Protein AF-A0A928SQC0-F1 (afdb_monomer_lite)

Structure (mmCIF, N/CA/C/O backbone):
data_AF-A0A928SQC0-F1
#
_entry.id   AF-A0A928SQC0-F1
#
loop_
_atom_site.group_PDB
_atom_site.id
_atom_site.type_symbol
_atom_site.label_atom_id
_atom_site.label_alt_id
_atom_site.label_comp_id
_atom_site.label_asym_id
_atom_site.label_entity_id
_atom_site.label_seq_id
_atom_site.pdbx_PDB_ins_code
_atom_site.Cartn_x
_atom_site.Cartn_y
_atom_site.Cartn_z
_atom_site.occupancy
_atom_site.B_iso_or_equiv
_atom_site.auth_seq_id
_atom_site.auth_comp_id
_atom_site.auth_asym_id
_atom_site.auth_atom_id
_atom_site.pdbx_PDB_model_num
ATOM 1 N N . MET A 1 1 ? 29.528 -17.149 -51.172 1.00 43.19 1 MET A N 1
ATOM 2 C CA . MET A 1 1 ? 28.589 -17.367 -50.048 1.00 43.19 1 MET A CA 1
ATOM 3 C C . MET A 1 1 ? 29.118 -16.660 -48.801 1.00 43.19 1 MET A C 1
ATOM 5 O O . MET A 1 1 ? 29.818 -17.271 -48.010 1.00 43.19 1 MET A O 1
ATOM 9 N N . LYS A 1 2 ? 28.879 -15.355 -48.653 1.00 50.00 2 LYS A N 1
ATOM 10 C CA . LYS A 1 2 ? 29.246 -14.568 -47.462 1.00 50.00 2 LYS A CA 1
ATOM 11 C C . LYS A 1 2 ? 28.150 -13.516 -47.250 1.00 50.00 2 LYS A C 1
ATOM 13 O O . LYS A 1 2 ? 27.581 -13.061 -48.233 1.00 50.00 2 LYS A O 1
ATOM 18 N N . HIS A 1 3 ? 27.872 -13.181 -45.987 1.00 47.09 3 HIS A N 1
ATOM 19 C CA . HIS A 1 3 ? 26.902 -12.175 -45.501 1.00 47.09 3 HIS A CA 1
ATOM 20 C C . HIS A 1 3 ? 25.461 -12.655 -45.216 1.00 47.09 3 HIS A C 1
ATOM 22 O O . HIS A 1 3 ? 24.495 -12.072 -45.688 1.00 47.09 3 HIS A O 1
ATOM 28 N N . ARG A 1 4 ? 25.298 -13.678 -44.361 1.00 52.03 4 ARG A N 1
ATOM 29 C CA . ARG A 1 4 ? 24.017 -13.974 -43.670 1.00 52.03 4 ARG A CA 1
ATOM 30 C C . ARG A 1 4 ? 24.045 -13.699 -42.154 1.00 52.03 4 ARG A C 1
ATOM 32 O O . ARG A 1 4 ? 23.168 -14.156 -41.438 1.00 52.03 4 ARG A O 1
ATOM 39 N N . ALA A 1 5 ? 25.036 -12.956 -41.653 1.00 51.19 5 ALA A N 1
ATOM 40 C CA . ALA A 1 5 ? 25.244 -12.755 -40.211 1.00 51.19 5 ALA A CA 1
ATOM 41 C C . ALA A 1 5 ? 24.800 -11.376 -39.667 1.00 51.19 5 ALA A C 1
ATOM 43 O O . ALA A 1 5 ? 24.910 -11.140 -38.472 1.00 51.19 5 ALA A O 1
ATOM 44 N N . ALA A 1 6 ? 24.297 -10.462 -40.507 1.00 53.31 6 ALA A N 1
ATOM 45 C CA . ALA A 1 6 ? 24.011 -9.079 -40.092 1.00 53.31 6 ALA A CA 1
ATOM 46 C C . ALA A 1 6 ? 22.570 -8.828 -39.590 1.00 53.31 6 ALA A C 1
ATOM 48 O O . ALA A 1 6 ? 22.307 -7.787 -39.001 1.00 53.31 6 ALA A O 1
ATOM 49 N N . LEU A 1 7 ? 21.635 -9.765 -39.789 1.00 52.41 7 LEU A N 1
ATOM 50 C CA . LEU A 1 7 ? 20.210 -9.562 -39.465 1.00 52.41 7 LEU A CA 1
ATOM 51 C C . LEU A 1 7 ? 19.821 -9.928 -38.021 1.00 52.41 7 LEU A C 1
ATOM 53 O O . LEU A 1 7 ? 18.743 -9.555 -37.574 1.00 52.41 7 LEU A O 1
ATOM 57 N N . LEU A 1 8 ? 20.687 -10.614 -37.270 1.00 52.28 8 LEU A N 1
ATOM 58 C CA . LEU A 1 8 ? 20.399 -11.034 -35.888 1.00 52.28 8 LEU A CA 1
ATOM 59 C C . LEU A 1 8 ? 20.739 -9.967 -34.832 1.00 52.28 8 LEU A C 1
ATOM 61 O O . LEU A 1 8 ? 20.176 -9.993 -33.742 1.00 52.28 8 LEU A O 1
ATOM 65 N N . ALA A 1 9 ? 21.607 -9.001 -35.147 1.00 52.41 9 ALA A N 1
ATOM 66 C CA . ALA A 1 9 ? 22.024 -7.969 -34.191 1.00 52.41 9 ALA A CA 1
ATOM 67 C C . ALA A 1 9 ? 20.978 -6.851 -33.997 1.00 52.41 9 ALA A C 1
ATOM 69 O O . ALA A 1 9 ? 20.913 -6.254 -32.927 1.00 52.41 9 ALA A O 1
ATOM 70 N N . PHE A 1 10 ? 20.122 -6.594 -34.993 1.00 50.53 10 PHE A N 1
ATOM 71 C CA . PHE A 1 10 ? 19.084 -5.554 -34.904 1.00 50.53 10 PHE A CA 1
ATOM 72 C C . PHE A 1 10 ? 17.835 -6.004 -34.127 1.00 50.53 10 PHE A C 1
ATOM 74 O O . PHE A 1 10 ? 17.126 -5.172 -33.568 1.00 50.53 10 PHE A O 1
ATOM 81 N N . ALA A 1 11 ? 17.580 -7.315 -34.043 1.00 51.66 11 ALA A N 1
ATOM 82 C CA . ALA A 1 11 ? 16.448 -7.861 -33.292 1.00 51.66 11 ALA A CA 1
ATOM 83 C C . ALA A 1 11 ? 16.663 -7.809 -31.765 1.00 51.66 11 ALA A C 1
ATOM 85 O O . ALA A 1 11 ? 15.705 -7.640 -31.016 1.00 51.66 11 ALA A O 1
ATOM 86 N N . LEU A 1 12 ? 17.916 -7.889 -31.299 1.00 52.78 12 LEU A N 1
ATOM 87 C CA . LEU A 1 12 ? 18.258 -7.826 -29.870 1.00 52.78 12 LEU A CA 1
ATOM 88 C C . LEU A 1 12 ? 18.129 -6.411 -29.281 1.00 52.78 12 LEU A C 1
ATOM 90 O O . LEU A 1 12 ? 17.851 -6.268 -28.095 1.00 52.78 12 LEU A O 1
ATOM 94 N N . LEU A 1 13 ? 18.282 -5.370 -30.104 1.00 51.88 13 LEU A N 1
ATOM 95 C CA . LEU A 1 13 ? 18.136 -3.976 -29.670 1.00 51.88 13 LEU A CA 1
ATOM 96 C C . LEU A 1 13 ? 16.666 -3.558 -29.506 1.00 51.88 13 LEU A C 1
ATOM 98 O O . LEU A 1 13 ? 16.356 -2.741 -28.646 1.00 51.88 13 LEU A O 1
ATOM 102 N N . LEU A 1 14 ? 15.753 -4.139 -30.292 1.00 53.00 14 LEU A N 1
ATOM 103 C CA . LEU A 1 14 ? 14.323 -3.815 -30.223 1.00 53.00 14 LEU A CA 1
ATOM 104 C C . LEU A 1 14 ? 13.626 -4.458 -29.012 1.00 53.00 14 LEU A C 1
ATOM 106 O O . LEU A 1 14 ? 12.735 -3.840 -28.434 1.00 53.00 14 LEU A O 1
ATOM 110 N N . GLY A 1 15 ? 14.056 -5.659 -28.601 1.00 58.84 15 GLY A N 1
ATOM 111 C CA . GLY A 1 15 ? 13.525 -6.332 -27.407 1.00 58.84 15 GLY A CA 1
ATOM 112 C C . GLY A 1 15 ? 13.873 -5.597 -26.110 1.00 58.84 15 GLY A C 1
ATOM 113 O O . GLY A 1 15 ? 12.996 -5.355 -25.287 1.00 58.84 15 GLY A O 1
ATOM 114 N N . ALA A 1 16 ? 15.121 -5.134 -25.980 1.00 60.25 16 ALA A N 1
ATOM 115 C CA . ALA A 1 16 ? 15.568 -4.389 -24.803 1.00 60.25 16 ALA A CA 1
ATOM 116 C C . ALA A 1 16 ? 14.797 -3.069 -24.601 1.00 60.25 16 ALA A C 1
ATOM 118 O O . ALA A 1 16 ? 14.444 -2.733 -23.475 1.00 60.25 16 ALA A O 1
ATOM 119 N N . CYS A 1 17 ? 14.463 -2.347 -25.680 1.00 61.62 17 CYS A N 1
ATOM 120 C CA . CYS A 1 17 ? 13.649 -1.130 -25.579 1.00 61.62 17 CYS A CA 1
ATOM 121 C C . CYS A 1 17 ? 12.187 -1.406 -25.186 1.00 61.62 17 CYS A C 1
ATOM 123 O O . CYS A 1 17 ? 11.618 -0.634 -24.415 1.00 61.62 17 CYS A O 1
ATOM 125 N N . GLN A 1 18 ? 11.570 -2.487 -25.684 1.00 66.12 18 GLN A N 1
ATOM 126 C CA . GLN A 1 18 ? 10.198 -2.844 -25.297 1.00 66.12 18 GLN A CA 1
ATOM 127 C C . GLN A 1 18 ? 10.105 -3.301 -23.839 1.00 66.12 18 GLN A C 1
ATOM 129 O O . GLN A 1 18 ? 9.130 -2.974 -23.161 1.00 66.12 18 GLN A O 1
ATOM 134 N N . ASP A 1 19 ? 11.112 -4.021 -23.348 1.00 81.12 19 ASP A N 1
ATOM 135 C CA . ASP A 1 19 ? 11.159 -4.468 -21.957 1.00 81.12 19 ASP A CA 1
ATOM 136 C C . ASP A 1 19 ? 11.376 -3.289 -20.994 1.00 81.12 19 ASP A C 1
ATOM 138 O O . ASP A 1 19 ? 10.702 -3.204 -19.963 1.00 81.12 19 ASP A O 1
ATOM 142 N N . GLU A 1 20 ? 12.218 -2.316 -21.362 1.00 86.06 20 GLU A N 1
ATOM 143 C CA . GLU A 1 20 ? 12.382 -1.071 -20.601 1.00 86.06 20 GLU A CA 1
ATOM 144 C C . GLU A 1 20 ? 11.091 -0.238 -20.557 1.00 86.06 20 GLU A C 1
ATOM 146 O O . GLU A 1 20 ? 10.680 0.197 -19.478 1.00 86.06 20 GLU A O 1
ATOM 151 N N . GLU A 1 21 ? 10.407 -0.049 -21.691 1.00 91.25 21 GLU A N 1
ATOM 152 C CA . GLU A 1 21 ? 9.140 0.696 -21.744 1.00 91.25 21 GLU A CA 1
ATOM 153 C C . GLU A 1 21 ? 8.034 -0.006 -20.941 1.00 91.25 21 GLU A C 1
ATOM 155 O O . GLU A 1 21 ? 7.288 0.628 -20.185 1.00 91.25 21 GLU A O 1
ATOM 160 N N . ARG A 1 22 ? 7.937 -1.336 -21.062 1.00 94.56 22 ARG A N 1
ATOM 161 C CA . ARG A 1 22 ? 6.964 -2.145 -20.322 1.00 94.56 22 ARG A CA 1
ATOM 162 C C . ARG A 1 22 ? 7.212 -2.067 -18.818 1.00 94.56 22 ARG A C 1
ATOM 164 O O . ARG A 1 22 ? 6.251 -1.882 -18.065 1.00 94.56 22 ARG A O 1
ATOM 171 N N . CYS A 1 23 ? 8.467 -2.191 -18.385 1.00 94.81 23 CYS A N 1
ATOM 172 C CA . CYS A 1 23 ? 8.829 -2.060 -16.979 1.00 94.81 23 CYS A CA 1
ATOM 173 C C . CYS A 1 23 ? 8.521 -0.652 -16.456 1.00 94.81 23 CYS A C 1
ATOM 175 O O . CYS A 1 23 ? 7.856 -0.516 -15.429 1.00 94.81 23 CYS A O 1
ATOM 177 N N . GLU A 1 24 ? 8.918 0.396 -17.179 1.00 96.12 24 GLU A N 1
ATOM 178 C CA . GLU A 1 24 ? 8.664 1.786 -16.789 1.00 96.12 24 GLU A CA 1
ATOM 179 C C . GLU A 1 24 ? 7.166 2.060 -16.612 1.00 96.12 24 GLU A C 1
ATOM 181 O O . GLU A 1 24 ? 6.736 2.618 -15.598 1.00 96.12 24 GLU A O 1
ATOM 186 N N . LYS A 1 25 ? 6.342 1.598 -17.556 1.00 97.12 25 LYS A N 1
ATOM 187 C CA . LYS A 1 25 ? 4.886 1.742 -17.485 1.00 97.12 25 LYS A CA 1
ATOM 188 C C . LYS A 1 25 ? 4.292 1.014 -16.278 1.00 97.12 25 LYS A C 1
ATOM 190 O O . LYS A 1 25 ? 3.456 1.583 -15.575 1.00 97.12 25 LYS A O 1
ATOM 195 N N . ALA A 1 26 ? 4.709 -0.227 -16.024 1.00 97.88 26 ALA A N 1
ATOM 196 C CA . ALA A 1 26 ? 4.220 -1.009 -14.887 1.00 97.88 26 ALA A CA 1
ATOM 197 C C . ALA A 1 26 ? 4.674 -0.412 -13.542 1.00 97.88 26 ALA A C 1
ATOM 199 O O . ALA A 1 26 ? 3.896 -0.347 -12.584 1.00 97.88 26 ALA A O 1
ATOM 200 N N . ARG A 1 27 ? 5.909 0.097 -13.490 1.00 97.88 27 ARG A N 1
ATOM 201 C CA . ARG A 1 27 ? 6.482 0.800 -12.342 1.00 97.88 27 ARG A CA 1
ATOM 202 C C . ARG A 1 27 ? 5.678 2.052 -11.998 1.00 97.88 27 ARG A C 1
ATOM 204 O O . ARG A 1 27 ? 5.229 2.189 -10.861 1.00 97.88 27 ARG A O 1
ATOM 211 N N . LEU A 1 28 ? 5.452 2.933 -12.972 1.00 98.25 28 LEU A N 1
ATOM 212 C CA . LEU A 1 28 ? 4.683 4.162 -12.766 1.00 98.25 28 LEU A CA 1
ATOM 213 C C . LEU A 1 28 ? 3.230 3.864 -12.379 1.00 98.25 28 LEU A C 1
ATOM 215 O O . LEU A 1 28 ? 2.717 4.476 -11.448 1.00 98.25 28 LEU A O 1
ATOM 219 N N . ALA A 1 29 ? 2.590 2.875 -13.014 1.00 98.25 29 ALA A N 1
ATOM 220 C CA . ALA A 1 29 ? 1.242 2.445 -12.639 1.00 98.25 29 ALA A CA 1
ATOM 221 C C . ALA A 1 29 ? 1.170 1.944 -11.186 1.00 98.25 29 ALA A C 1
ATOM 223 O O . ALA A 1 29 ? 0.208 2.240 -10.479 1.00 98.25 29 ALA A O 1
ATOM 224 N N . THR A 1 30 ? 2.196 1.222 -10.725 1.00 98.50 30 THR A N 1
ATOM 225 C CA . THR A 1 30 ? 2.305 0.795 -9.323 1.00 98.50 30 THR A CA 1
ATOM 226 C C . THR A 1 30 ? 2.430 1.997 -8.397 1.00 98.50 30 THR A C 1
ATOM 228 O O . THR A 1 30 ? 1.671 2.093 -7.436 1.00 98.50 30 THR A O 1
ATOM 231 N N . ALA A 1 31 ? 3.322 2.943 -8.705 1.00 98.50 31 ALA A N 1
ATOM 232 C CA . ALA A 1 31 ? 3.479 4.157 -7.910 1.00 98.50 31 ALA A CA 1
ATOM 233 C C . ALA A 1 31 ? 2.148 4.925 -7.794 1.00 98.50 31 ALA A C 1
ATOM 235 O O . ALA A 1 31 ? 1.718 5.240 -6.687 1.00 98.50 31 ALA A O 1
ATOM 236 N N . THR A 1 32 ? 1.448 5.142 -8.911 1.00 98.56 32 THR A N 1
ATOM 237 C CA . THR A 1 32 ? 0.152 5.834 -8.937 1.00 98.56 32 THR A CA 1
ATOM 238 C C . THR A 1 32 ? -0.920 5.133 -8.100 1.00 98.56 32 THR A C 1
ATOM 240 O O . THR A 1 32 ? -1.634 5.792 -7.348 1.00 98.56 32 THR A O 1
ATOM 243 N N . GLU A 1 33 ? -1.074 3.810 -8.204 1.00 98.56 33 GLU A N 1
ATOM 244 C CA . GLU A 1 33 ? -2.099 3.107 -7.419 1.00 98.56 33 GLU A CA 1
ATOM 245 C C . GLU A 1 33 ? -1.783 3.106 -5.920 1.00 98.56 33 GLU A C 1
ATOM 247 O O . GLU A 1 33 ? -2.683 3.286 -5.102 1.00 98.56 33 GLU A O 1
ATOM 252 N N . TRP A 1 34 ? -0.512 2.975 -5.540 1.00 98.62 34 TRP A N 1
ATOM 253 C CA . TRP A 1 34 ? -0.118 3.042 -4.132 1.00 98.62 34 TRP A CA 1
ATOM 254 C C . TRP A 1 34 ? -0.203 4.458 -3.554 1.00 98.62 34 TRP A C 1
ATOM 256 O O . TRP A 1 34 ? -0.541 4.614 -2.381 1.00 98.62 34 TRP A O 1
ATOM 266 N N . GLU A 1 35 ? -0.026 5.498 -4.371 1.00 98.69 35 GLU A N 1
ATOM 267 C CA . GLU A 1 35 ? -0.352 6.869 -3.974 1.00 98.69 35 GLU A CA 1
ATOM 268 C C . GLU A 1 35 ? -1.857 7.047 -3.704 1.00 98.69 35 GLU A C 1
ATOM 270 O O . GLU A 1 35 ? -2.237 7.700 -2.729 1.00 98.69 35 GLU A O 1
ATOM 275 N N . LYS A 1 36 ? -2.734 6.427 -4.505 1.00 98.44 36 LYS A N 1
ATOM 276 C CA . LYS A 1 36 ? -4.180 6.443 -4.227 1.00 98.44 36 LYS A CA 1
ATOM 277 C C . LYS A 1 36 ? -4.502 5.752 -2.904 1.00 98.44 36 LYS A C 1
ATOM 279 O O . LYS A 1 36 ? -5.261 6.313 -2.118 1.00 98.44 36 LYS A O 1
ATOM 284 N N . VAL A 1 37 ? -3.907 4.583 -2.632 1.00 98.44 37 VAL A N 1
ATOM 285 C CA . VAL A 1 37 ? -4.063 3.882 -1.341 1.00 98.44 37 VAL A CA 1
ATOM 286 C C . VAL A 1 37 ? -3.631 4.784 -0.188 1.00 98.44 37 VAL A C 1
ATOM 288 O O . VAL A 1 37 ? -4.371 4.905 0.784 1.00 98.44 37 VAL A O 1
ATOM 291 N N . ARG A 1 38 ? -2.478 5.459 -0.306 1.00 98.31 38 ARG A N 1
ATOM 292 C CA . ARG A 1 38 ? -2.003 6.425 0.696 1.00 98.31 38 ARG A CA 1
ATOM 293 C C . ARG A 1 38 ? -3.037 7.518 0.942 1.00 98.31 38 ARG A C 1
ATOM 295 O O . ARG A 1 38 ? -3.413 7.747 2.085 1.00 98.31 38 ARG A O 1
ATOM 302 N N . ASN A 1 39 ? -3.484 8.191 -0.116 1.00 97.12 39 ASN A N 1
ATOM 303 C CA . ASN A 1 39 ? -4.403 9.323 0.000 1.00 97.12 39 ASN A CA 1
ATOM 304 C C . ASN A 1 39 ? -5.736 8.903 0.625 1.00 97.12 39 ASN A C 1
ATOM 306 O O . ASN A 1 39 ? -6.261 9.595 1.494 1.00 97.12 39 ASN A O 1
ATOM 310 N N . GLU A 1 40 ? -6.259 7.751 0.214 1.00 95.50 40 GLU A N 1
ATOM 311 C CA . GLU A 1 40 ? -7.526 7.241 0.719 1.00 95.50 40 GLU A CA 1
ATOM 312 C C . GLU A 1 40 ? -7.409 6.755 2.168 1.00 95.50 40 GLU A C 1
ATOM 314 O O . GLU A 1 40 ? -8.283 7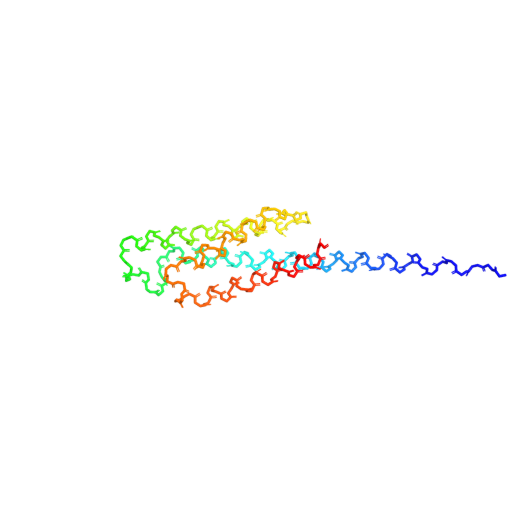.042 2.983 1.00 95.50 40 GLU A O 1
ATOM 319 N N . ALA A 1 41 ? -6.300 6.103 2.532 1.00 95.56 41 ALA A N 1
ATOM 320 C CA . ALA A 1 41 ? -6.019 5.764 3.923 1.00 95.56 41 ALA A CA 1
ATOM 321 C C . ALA A 1 41 ? -5.919 7.036 4.770 1.00 95.56 41 ALA A C 1
ATOM 323 O O . ALA A 1 41 ? -6.539 7.122 5.826 1.00 95.56 41 ALA A O 1
ATOM 324 N N . GLY A 1 42 ? -5.223 8.054 4.255 1.00 94.62 42 GLY A N 1
ATOM 325 C CA . GLY A 1 42 ? -5.097 9.365 4.878 1.00 94.62 42 GLY A CA 1
ATOM 326 C C . GLY A 1 42 ? -6.447 10.047 5.120 1.00 94.62 42 GLY A C 1
ATOM 327 O O . GLY A 1 42 ? -6.659 10.625 6.186 1.00 94.62 42 GLY A O 1
ATOM 328 N N . ARG A 1 43 ? -7.378 9.928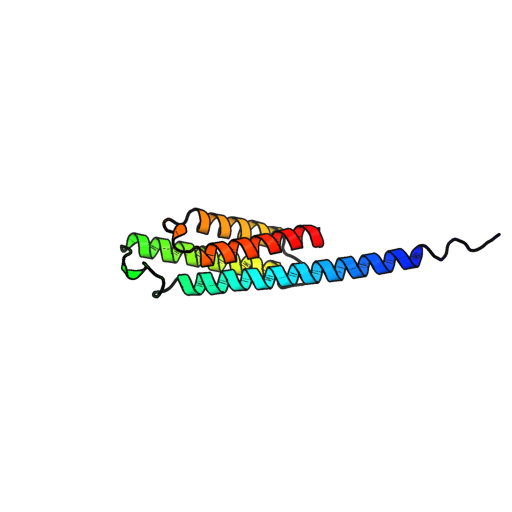 4.165 1.00 91.94 43 ARG A N 1
ATOM 329 C CA . ARG A 1 43 ? -8.765 10.398 4.290 1.00 91.94 43 ARG A CA 1
ATOM 330 C C . ARG A 1 43 ? -9.531 9.622 5.355 1.00 91.94 43 ARG A C 1
ATOM 332 O O . ARG A 1 43 ? -10.264 10.230 6.127 1.00 91.94 43 ARG A O 1
ATOM 339 N N . PHE A 1 44 ? -9.352 8.305 5.409 1.00 89.75 44 PHE A N 1
ATOM 340 C CA . PHE A 1 44 ? -10.047 7.460 6.371 1.00 89.75 44 PHE A CA 1
ATOM 341 C C . PHE A 1 44 ? -9.536 7.589 7.800 1.00 89.75 44 PHE A C 1
ATOM 343 O O . PHE A 1 44 ? -10.333 7.357 8.687 1.00 89.75 44 PHE A O 1
ATOM 350 N N . LYS A 1 45 ? -8.308 8.066 8.055 1.00 85.56 45 LYS A N 1
ATOM 351 C CA . LYS A 1 45 ? -7.820 8.351 9.425 1.00 85.56 45 LYS A CA 1
ATOM 352 C C . LYS A 1 45 ? -8.741 9.261 10.245 1.00 85.56 45 LYS A C 1
ATOM 354 O O . LYS A 1 45 ? -8.731 9.182 11.472 1.00 85.56 45 LYS A O 1
ATOM 359 N N . PHE A 1 46 ? -9.437 10.190 9.588 1.00 74.00 46 PHE A N 1
ATOM 360 C CA . PHE A 1 46 ? -10.161 11.274 10.245 1.00 74.00 46 PHE A CA 1
ATOM 361 C C . PHE A 1 46 ? -11.681 11.137 10.089 1.00 74.00 46 PHE A C 1
ATOM 363 O O . PHE A 1 46 ? -12.184 10.453 9.200 1.00 74.00 46 PHE A O 1
ATOM 370 N N . GLN A 1 47 ? -12.403 11.811 10.991 1.00 56.62 47 GLN A N 1
ATOM 371 C CA . GLN A 1 47 ? -13.867 11.860 11.067 1.00 56.62 47 GLN A CA 1
ATOM 372 C C . GLN A 1 47 ? -14.520 12.068 9.690 1.00 56.62 47 GLN A C 1
ATOM 374 O O . GLN A 1 47 ? -14.068 12.889 8.894 1.00 56.62 47 GLN A O 1
ATOM 379 N N . GLY A 1 48 ? -15.616 11.346 9.431 1.00 57.16 48 GLY A N 1
ATOM 380 C CA . GLY A 1 48 ? -16.372 11.428 8.173 1.00 57.16 48 GLY A CA 1
ATOM 381 C C . GLY A 1 48 ? -16.558 10.095 7.447 1.00 57.16 48 GLY A C 1
ATOM 382 O O . GLY A 1 48 ? -17.210 10.058 6.403 1.00 57.16 48 GLY A O 1
ATOM 383 N N . VAL A 1 49 ? -16.027 8.996 7.993 1.00 65.62 49 VAL A N 1
ATOM 384 C CA . VAL A 1 49 ? -16.286 7.642 7.486 1.00 65.62 49 VAL A CA 1
ATOM 385 C C . VAL A 1 49 ? -17.480 7.021 8.204 1.00 65.62 49 VAL A C 1
ATOM 387 O O . VAL A 1 49 ? -17.635 7.178 9.418 1.00 65.62 49 VAL A O 1
ATOM 390 N N . ALA A 1 50 ? -18.340 6.329 7.455 1.00 67.12 50 ALA A N 1
ATOM 391 C CA . ALA A 1 50 ? -19.528 5.679 7.999 1.00 67.12 50 ALA A CA 1
ATOM 392 C C . ALA A 1 50 ? -19.157 4.761 9.179 1.00 67.12 50 ALA A C 1
ATOM 394 O O . ALA A 1 50 ? -18.266 3.920 9.067 1.00 67.12 50 ALA A O 1
ATOM 395 N N . GLY A 1 51 ? -19.829 4.945 10.315 1.00 73.94 51 GLY A N 1
ATOM 396 C CA . GLY A 1 51 ? -19.583 4.184 11.539 1.00 73.94 51 GLY A CA 1
ATOM 397 C C . GLY A 1 51 ? -18.456 4.710 12.436 1.00 73.94 51 GLY A C 1
ATOM 398 O O . GLY A 1 51 ? -18.355 4.235 13.560 1.00 73.94 51 GLY A O 1
ATOM 399 N N . TYR A 1 52 ? -17.647 5.703 12.025 1.00 83.88 52 TYR A N 1
ATOM 400 C CA . TYR A 1 52 ? -16.596 6.263 12.898 1.00 83.88 52 TYR A CA 1
ATOM 401 C C . TYR A 1 52 ? -17.178 6.883 14.175 1.00 83.88 52 TYR A C 1
ATOM 403 O O . TYR A 1 52 ? -16.643 6.684 15.262 1.00 83.88 52 TYR A O 1
ATOM 411 N N . GLU A 1 53 ? -18.300 7.601 14.079 1.00 86.12 53 GLU A N 1
ATOM 412 C CA . GLU A 1 53 ? -18.912 8.227 15.260 1.00 86.12 53 GLU A CA 1
ATOM 413 C C . GLU A 1 53 ? -19.536 7.225 16.237 1.00 86.12 53 GLU A C 1
ATOM 415 O O . GLU A 1 53 ? -19.617 7.508 17.429 1.00 86.12 53 GLU A O 1
ATOM 420 N N . GLU A 1 54 ? -19.891 6.035 15.753 1.00 86.75 54 GLU A N 1
ATOM 421 C CA . GLU A 1 54 ? -20.452 4.938 16.549 1.00 86.75 54 GLU A CA 1
ATOM 422 C C . GLU A 1 54 ? -19.366 4.131 17.281 1.00 86.75 54 GLU A C 1
ATOM 424 O O . GLU A 1 54 ? -19.669 3.349 18.183 1.00 86.75 54 GLU A O 1
ATOM 429 N N . MET A 1 55 ? -18.093 4.316 16.913 1.00 90.19 55 MET A N 1
ATOM 430 C CA . MET A 1 55 ? -16.966 3.648 17.557 1.00 90.19 55 MET A CA 1
ATOM 431 C C . MET A 1 55 ? -16.758 4.163 18.983 1.00 90.19 55 MET A C 1
ATOM 433 O O . MET A 1 55 ? -16.749 5.369 19.250 1.00 90.19 55 MET A O 1
ATOM 437 N N . ASN A 1 56 ? -16.491 3.242 19.907 1.00 92.56 56 ASN A N 1
ATOM 438 C CA . ASN A 1 56 ? -16.007 3.602 21.235 1.00 92.56 56 ASN A CA 1
ATOM 439 C C . ASN A 1 56 ? -14.564 4.153 21.178 1.00 92.56 56 ASN A C 1
ATOM 441 O O . ASN A 1 56 ? -13.891 4.084 20.148 1.00 92.56 56 ASN A O 1
ATOM 445 N N . ALA A 1 57 ? -14.069 4.697 22.294 1.00 93.06 57 ALA A N 1
ATOM 446 C CA . ALA A 1 57 ? -12.747 5.329 22.347 1.00 93.06 57 ALA A CA 1
ATOM 447 C C . ALA A 1 57 ? -11.610 4.395 21.887 1.00 93.06 57 ALA A C 1
ATOM 449 O O . ALA A 1 57 ? -10.765 4.802 21.094 1.00 93.06 57 ALA A O 1
ATOM 450 N N . THR A 1 58 ? -11.623 3.130 22.319 1.00 93.62 58 THR A N 1
ATOM 451 C CA . THR A 1 58 ? -10.623 2.131 21.915 1.00 93.62 58 THR A CA 1
ATOM 452 C C . THR A 1 58 ? -10.673 1.863 20.415 1.00 93.62 58 THR A C 1
ATOM 454 O O . THR A 1 58 ? -9.637 1.856 19.758 1.00 93.62 58 THR A O 1
ATOM 457 N N . GLN A 1 59 ? -11.870 1.696 19.853 1.00 93.06 59 GLN A N 1
ATOM 458 C CA . GLN A 1 59 ? -12.062 1.473 18.421 1.00 93.06 59 GLN A CA 1
ATOM 459 C C . GLN A 1 59 ? -11.599 2.668 17.584 1.00 93.06 59 GLN A C 1
ATOM 461 O O . GLN A 1 59 ? -10.967 2.457 16.552 1.00 93.06 59 GLN A O 1
ATOM 466 N N . LYS A 1 60 ? -11.850 3.905 18.038 1.00 92.25 60 LYS A N 1
ATOM 467 C CA . LYS A 1 60 ? -11.364 5.125 17.371 1.00 92.25 60 LYS A CA 1
ATOM 468 C C . LYS A 1 60 ? -9.835 5.173 17.339 1.00 92.25 60 LYS A C 1
ATOM 470 O O . LYS A 1 60 ? -9.264 5.442 16.286 1.00 92.25 60 LYS A O 1
ATOM 475 N N . THR A 1 61 ? -9.168 4.841 18.447 1.00 93.00 61 THR A N 1
ATOM 476 C CA . THR A 1 61 ? -7.700 4.733 18.485 1.00 93.00 61 THR A CA 1
ATOM 477 C C . THR A 1 61 ? -7.194 3.636 17.548 1.00 93.00 61 THR A C 1
ATOM 479 O O . THR A 1 61 ? -6.360 3.910 16.694 1.00 93.00 61 THR A O 1
ATOM 482 N N . THR A 1 62 ? -7.749 2.421 17.623 1.00 93.44 62 THR A N 1
ATOM 483 C CA . THR A 1 62 ? -7.356 1.313 16.735 1.00 93.44 62 THR A CA 1
ATOM 484 C C . THR A 1 62 ? -7.581 1.642 15.257 1.00 93.44 62 THR A C 1
ATOM 486 O O . THR A 1 62 ? -6.778 1.261 14.410 1.00 93.44 62 THR A O 1
ATOM 489 N N . HIS A 1 63 ? -8.659 2.354 14.931 1.00 94.06 63 HIS A N 1
ATOM 490 C CA . HIS A 1 63 ? -8.941 2.825 13.580 1.00 94.06 63 HIS A CA 1
ATOM 491 C C . HIS A 1 63 ? -7.884 3.825 13.098 1.00 94.06 63 HIS A C 1
ATOM 493 O O . HIS A 1 63 ? -7.316 3.638 12.020 1.00 94.06 63 HIS A O 1
ATOM 499 N N . LEU A 1 64 ? -7.586 4.847 13.906 1.00 94.12 64 LEU A N 1
ATOM 500 C CA . LEU A 1 64 ? -6.559 5.835 13.586 1.00 94.12 64 LEU A CA 1
ATOM 501 C C . LEU A 1 64 ? -5.192 5.170 13.374 1.00 94.12 64 LEU A C 1
ATOM 503 O O . LEU A 1 64 ? -4.516 5.470 12.388 1.00 94.12 64 LEU A O 1
ATOM 507 N N . ASP A 1 65 ? -4.808 4.246 14.255 1.00 95.00 65 ASP A N 1
ATOM 508 C CA . ASP A 1 65 ? -3.533 3.530 14.176 1.00 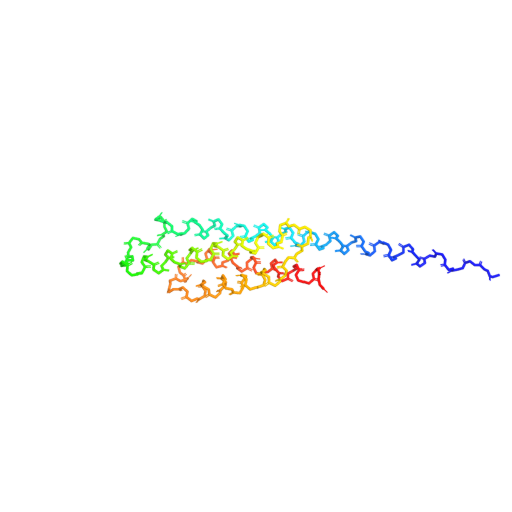95.00 65 ASP A CA 1
ATOM 509 C C . ASP A 1 65 ? -3.444 2.675 12.907 1.00 95.00 65 ASP A C 1
ATOM 511 O O . ASP A 1 65 ? -2.448 2.747 12.181 1.00 95.00 65 ASP A O 1
ATOM 515 N N . ALA A 1 66 ? -4.500 1.917 12.591 1.00 95.38 66 ALA A N 1
ATOM 516 C CA . ALA A 1 66 ? -4.543 1.068 11.405 1.00 95.38 66 ALA A CA 1
ATOM 517 C C . ALA A 1 66 ? -4.414 1.892 10.115 1.00 95.38 66 ALA A C 1
ATOM 519 O O . ALA A 1 66 ? -3.555 1.606 9.279 1.00 95.38 66 ALA A O 1
ATOM 520 N N . PHE A 1 67 ? -5.214 2.950 9.954 1.00 95.75 67 PHE A N 1
ATOM 521 C CA . PHE A 1 67 ? -5.171 3.768 8.739 1.00 95.75 67 PHE A CA 1
ATOM 522 C C . PHE A 1 67 ? -3.905 4.624 8.636 1.00 95.75 67 PHE A C 1
ATOM 524 O O . PHE A 1 67 ? -3.391 4.806 7.532 1.00 95.75 67 PHE A O 1
ATOM 531 N N . THR A 1 68 ? -3.334 5.067 9.761 1.00 97.50 68 THR A N 1
ATOM 532 C CA . THR A 1 68 ? -2.011 5.714 9.781 1.00 97.50 68 THR A CA 1
ATOM 533 C C . THR A 1 68 ? -0.920 4.745 9.334 1.00 97.50 68 THR A C 1
ATOM 535 O O . THR A 1 68 ? -0.077 5.097 8.507 1.00 97.50 68 THR A O 1
ATOM 538 N N . ALA A 1 69 ? -0.941 3.505 9.829 1.00 98.06 69 ALA A N 1
ATOM 539 C CA . ALA A 1 69 ? 0.017 2.489 9.416 1.00 98.06 69 ALA A CA 1
ATOM 540 C C . ALA A 1 69 ? -0.113 2.186 7.916 1.00 98.06 69 ALA A C 1
ATOM 542 O O . ALA A 1 69 ? 0.896 2.183 7.209 1.00 98.06 69 ALA A O 1
ATOM 543 N N . ILE A 1 70 ? -1.336 1.994 7.410 1.00 98.38 70 ILE A N 1
ATOM 544 C CA . ILE A 1 70 ? -1.582 1.740 5.984 1.00 98.38 70 ILE A CA 1
ATOM 545 C C . ILE A 1 70 ? -1.088 2.906 5.123 1.00 98.38 70 ILE A C 1
ATOM 547 O O . ILE A 1 70 ? -0.382 2.668 4.147 1.00 98.38 70 ILE A O 1
ATOM 551 N N . GLU A 1 71 ? -1.395 4.153 5.487 1.00 98.44 71 GLU A N 1
ATOM 552 C CA . GLU A 1 71 ? -0.925 5.347 4.775 1.00 98.44 71 GLU A CA 1
ATOM 553 C C . GLU A 1 71 ? 0.607 5.397 4.703 1.00 98.44 71 GLU A C 1
ATOM 555 O O . GLU A 1 71 ? 1.172 5.551 3.618 1.00 98.44 71 GLU A O 1
ATOM 560 N N . GLN A 1 72 ? 1.290 5.224 5.838 1.00 98.62 72 GLN A N 1
ATOM 561 C CA . GLN A 1 72 ? 2.753 5.249 5.900 1.00 98.62 72 GLN A CA 1
ATOM 562 C C . GLN A 1 72 ? 3.378 4.135 5.058 1.00 98.62 72 GLN A C 1
ATOM 564 O O . GLN A 1 72 ? 4.353 4.359 4.343 1.00 98.62 72 GLN A O 1
ATOM 569 N N . GLN A 1 73 ? 2.824 2.922 5.119 1.00 98.75 73 GLN A N 1
ATOM 570 C CA . GLN A 1 73 ? 3.318 1.819 4.302 1.00 98.75 73 GLN A CA 1
ATOM 571 C C . GLN A 1 73 ? 3.031 2.048 2.814 1.00 98.75 73 GLN A C 1
ATOM 573 O O . GLN A 1 73 ? 3.898 1.799 1.981 1.00 98.75 73 GLN A O 1
ATOM 578 N N . ALA A 1 74 ? 1.865 2.586 2.461 1.00 98.75 74 ALA A N 1
ATOM 579 C CA . ALA A 1 74 ? 1.539 2.914 1.081 1.00 98.75 74 ALA A CA 1
ATOM 580 C C . ALA A 1 74 ? 2.462 3.999 0.505 1.00 98.75 74 ALA A C 1
ATOM 582 O O . ALA A 1 74 ? 2.896 3.870 -0.640 1.00 98.75 74 ALA A O 1
ATOM 583 N N . GLN A 1 75 ? 2.846 5.002 1.307 1.00 98.69 75 GLN A N 1
ATOM 584 C CA . GLN A 1 75 ? 3.871 5.983 0.934 1.00 98.69 75 GLN A CA 1
ATOM 585 C C . GLN A 1 75 ? 5.204 5.303 0.599 1.00 98.69 75 GLN A C 1
ATOM 587 O O . GLN A 1 75 ? 5.797 5.602 -0.434 1.00 98.69 75 GLN A O 1
ATOM 592 N N . LEU A 1 76 ? 5.653 4.349 1.421 1.00 98.69 76 LEU A N 1
ATOM 593 C CA . LEU A 1 76 ? 6.899 3.621 1.165 1.00 98.69 76 LEU A CA 1
ATOM 594 C C . LEU A 1 76 ? 6.835 2.785 -0.119 1.00 98.69 76 LEU A C 1
ATOM 596 O O . LEU A 1 76 ? 7.837 2.683 -0.831 1.00 98.69 76 LEU A O 1
ATOM 600 N N . VAL A 1 77 ? 5.679 2.192 -0.441 1.00 98.69 77 VAL A N 1
ATOM 601 C CA . VAL A 1 77 ? 5.504 1.510 -1.731 1.00 98.69 77 VAL A CA 1
ATOM 602 C C . VAL A 1 77 ? 5.563 2.520 -2.872 1.00 98.69 77 VAL A C 1
ATOM 604 O O . VAL A 1 77 ? 6.339 2.320 -3.800 1.00 98.69 77 VAL A O 1
ATOM 607 N N . PHE A 1 78 ? 4.818 3.623 -2.790 1.00 98.50 78 PHE A N 1
ATOM 608 C CA . PHE A 1 78 ? 4.863 4.690 -3.790 1.00 98.50 78 PHE A CA 1
ATOM 609 C C . PHE A 1 78 ? 6.304 5.153 -4.059 1.00 98.50 78 PHE A C 1
ATOM 611 O O . PHE A 1 78 ? 6.767 5.082 -5.195 1.00 98.50 78 PHE A O 1
ATOM 618 N N . GLU A 1 79 ? 7.052 5.535 -3.023 1.00 98.12 79 GLU A N 1
ATOM 619 C CA . GLU A 1 79 ? 8.435 6.012 -3.148 1.00 98.12 79 GLU A CA 1
ATOM 620 C C . GLU A 1 79 ? 9.376 4.946 -3.718 1.00 98.12 79 GLU A C 1
ATOM 622 O O . GLU A 1 79 ? 10.271 5.258 -4.505 1.00 98.12 79 GLU A O 1
ATOM 627 N N . SER A 1 80 ? 9.144 3.672 -3.383 1.00 98.25 80 SER A N 1
ATOM 628 C CA . SER A 1 80 ? 9.941 2.553 -3.899 1.00 98.25 80 SER A CA 1
ATOM 629 C C . SER A 1 80 ? 9.800 2.367 -5.408 1.00 98.25 80 SER A C 1
ATOM 631 O O . SER A 1 80 ? 10.703 1.800 -6.022 1.00 98.25 80 SER A O 1
ATOM 633 N N . PHE A 1 81 ? 8.694 2.830 -5.994 1.00 98.06 81 PHE A N 1
ATOM 634 C CA . PHE A 1 81 ? 8.403 2.734 -7.422 1.00 98.06 81 PHE A CA 1
ATOM 635 C C . PHE A 1 81 ? 8.368 4.095 -8.115 1.00 98.06 81 PHE A C 1
ATOM 637 O O . PHE A 1 81 ? 8.253 4.111 -9.328 1.00 98.06 81 PHE A O 1
ATOM 644 N N . ALA A 1 82 ? 8.485 5.231 -7.421 1.00 94.44 82 ALA A N 1
ATOM 645 C CA . ALA A 1 82 ? 8.412 6.563 -8.031 1.00 94.44 82 ALA A CA 1
ATOM 646 C C . ALA A 1 82 ? 9.630 6.886 -8.919 1.00 94.44 82 ALA A C 1
ATOM 648 O O . ALA A 1 82 ? 9.515 7.624 -9.901 1.00 94.44 82 ALA A O 1
ATOM 649 N N . PHE A 1 83 ? 10.779 6.261 -8.653 1.00 91.38 83 PHE A N 1
ATOM 650 C CA . PHE A 1 83 ? 12.038 6.492 -9.369 1.00 91.38 83 PHE A CA 1
ATOM 651 C C . PHE A 1 83 ? 12.448 5.309 -10.252 1.00 91.38 83 PHE A C 1
ATOM 653 O O . PHE A 1 83 ? 12.027 4.180 -10.018 1.00 91.38 83 PHE A O 1
ATOM 660 N N . LYS A 1 84 ? 13.334 5.551 -11.234 1.00 89.44 84 LYS A N 1
ATOM 661 C CA . LYS A 1 84 ? 13.820 4.518 -12.173 1.00 89.44 84 LYS A CA 1
ATOM 662 C C . LYS A 1 84 ? 14.376 3.272 -11.477 1.00 89.44 84 LYS A C 1
ATOM 664 O O . LYS A 1 84 ? 14.142 2.156 -11.927 1.00 89.44 84 LYS A O 1
ATOM 669 N N . LYS A 1 85 ? 15.124 3.450 -10.382 1.00 93.06 85 LYS A N 1
ATOM 670 C CA . LYS A 1 85 ? 15.647 2.333 -9.587 1.00 93.06 85 LYS A CA 1
ATOM 671 C C . LYS A 1 85 ? 14.611 1.912 -8.547 1.00 93.06 85 LYS A C 1
ATOM 673 O O . LYS A 1 85 ? 14.435 2.601 -7.544 1.00 93.06 85 LYS A O 1
ATOM 678 N N . ILE A 1 86 ? 13.981 0.760 -8.770 1.00 95.94 86 ILE A N 1
ATOM 679 C CA . ILE A 1 86 ? 12.963 0.216 -7.865 1.00 95.94 86 ILE A CA 1
ATOM 680 C C . ILE A 1 86 ? 13.612 -0.306 -6.575 1.00 95.94 86 ILE A C 1
ATOM 682 O O . ILE A 1 86 ? 14.520 -1.142 -6.610 1.00 95.94 86 ILE A O 1
ATOM 686 N N . SER A 1 87 ? 13.112 0.143 -5.422 1.00 97.12 87 SER A N 1
ATOM 687 C CA . SER A 1 87 ? 13.542 -0.334 -4.096 1.00 97.12 87 SER A CA 1
ATOM 688 C C . SER A 1 87 ? 12.714 -1.533 -3.641 1.00 97.12 87 SER A C 1
ATOM 690 O O . SER A 1 87 ? 11.921 -1.464 -2.705 1.00 97.12 87 SER A O 1
ATOM 692 N N . TRP A 1 88 ? 12.912 -2.659 -4.319 1.00 96.75 88 TRP A N 1
ATOM 693 C CA . TRP A 1 88 ? 12.120 -3.879 -4.170 1.00 96.75 88 TRP A CA 1
ATOM 694 C C . TRP A 1 88 ? 11.929 -4.370 -2.732 1.00 96.75 88 TRP A C 1
ATOM 696 O O . TRP A 1 88 ? 10.802 -4.623 -2.328 1.00 96.75 88 TRP A O 1
ATOM 706 N N . THR A 1 89 ? 12.999 -4.485 -1.943 1.00 97.62 89 THR A N 1
ATOM 707 C CA . THR A 1 89 ? 12.906 -4.982 -0.559 1.00 97.62 89 THR A CA 1
ATOM 708 C C . THR A 1 89 ? 12.017 -4.091 0.307 1.00 97.62 89 THR A C 1
ATOM 710 O O . THR A 1 89 ? 11.201 -4.599 1.077 1.00 97.62 89 THR A O 1
ATOM 713 N N . THR A 1 90 ? 12.156 -2.770 0.169 1.00 98.06 90 THR A N 1
ATOM 714 C CA . THR A 1 90 ? 11.334 -1.788 0.885 1.00 98.06 90 THR A CA 1
ATOM 715 C C . THR A 1 90 ? 9.886 -1.868 0.419 1.00 98.06 90 THR A C 1
ATOM 717 O O . THR A 1 90 ? 8.997 -2.058 1.246 1.00 98.06 90 THR A O 1
ATOM 720 N N . GLY A 1 91 ? 9.655 -1.823 -0.897 1.00 98.25 91 GLY A N 1
ATOM 721 C CA . GLY A 1 91 ? 8.319 -1.884 -1.485 1.00 98.25 91 GLY A CA 1
ATOM 722 C C . GLY A 1 91 ? 7.568 -3.169 -1.133 1.00 98.25 91 GLY A C 1
ATOM 723 O O . GLY A 1 91 ? 6.414 -3.104 -0.728 1.00 98.25 91 GLY A O 1
ATOM 724 N N . THR A 1 92 ? 8.213 -4.336 -1.212 1.00 98.56 92 THR A N 1
ATOM 725 C CA . THR A 1 92 ? 7.598 -5.629 -0.867 1.00 98.56 92 THR A CA 1
ATOM 726 C C . THR A 1 92 ? 7.204 -5.686 0.610 1.00 98.56 92 THR A C 1
ATOM 728 O O . THR A 1 92 ? 6.063 -6.017 0.923 1.00 98.56 92 THR A O 1
ATOM 731 N N . ARG A 1 93 ? 8.106 -5.305 1.528 1.00 98.62 93 ARG A N 1
ATOM 732 C CA . ARG A 1 93 ? 7.800 -5.301 2.971 1.00 98.62 93 ARG A CA 1
ATOM 733 C C . ARG A 1 93 ? 6.675 -4.327 3.313 1.00 98.62 93 ARG A C 1
ATOM 735 O O . ARG A 1 93 ? 5.807 -4.661 4.116 1.00 98.62 93 ARG A O 1
ATOM 742 N N . ALA A 1 94 ? 6.692 -3.143 2.706 1.00 98.75 94 ALA A N 1
ATOM 743 C CA . ALA A 1 94 ? 5.672 -2.130 2.925 1.00 98.75 94 ALA A CA 1
ATOM 744 C C . ALA A 1 94 ? 4.304 -2.576 2.386 1.00 98.75 94 ALA A C 1
ATOM 746 O O . ALA A 1 94 ? 3.314 -2.497 3.111 1.00 98.75 94 ALA A O 1
ATOM 747 N N . ARG A 1 95 ? 4.255 -3.145 1.173 1.00 98.75 95 ARG A N 1
ATOM 748 C CA . ARG A 1 95 ? 3.051 -3.769 0.599 1.00 98.75 95 ARG A CA 1
ATOM 749 C C . ARG A 1 95 ? 2.459 -4.798 1.559 1.00 98.75 95 ARG A C 1
ATOM 751 O O . ARG A 1 95 ? 1.288 -4.697 1.913 1.00 98.75 95 ARG A O 1
ATOM 758 N N . ASP A 1 96 ? 3.265 -5.769 1.984 1.00 98.62 96 ASP A N 1
ATOM 759 C CA . ASP A 1 96 ? 2.802 -6.870 2.838 1.00 98.62 96 ASP A CA 1
ATOM 760 C C . ASP A 1 96 ? 2.265 -6.357 4.168 1.00 98.62 96 ASP A C 1
ATOM 762 O O . ASP A 1 96 ? 1.243 -6.835 4.662 1.00 98.62 96 ASP A O 1
ATOM 766 N N . ARG A 1 97 ? 2.924 -5.341 4.733 1.00 98.56 97 ARG A N 1
ATOM 767 C CA . ARG A 1 97 ? 2.470 -4.714 5.966 1.00 98.56 97 ARG A CA 1
ATOM 768 C C . ARG A 1 97 ? 1.155 -3.963 5.764 1.00 98.56 97 ARG A C 1
ATOM 770 O O . ARG A 1 97 ? 0.234 -4.225 6.523 1.00 98.56 97 ARG A O 1
ATOM 777 N N . ALA A 1 98 ? 1.016 -3.125 4.735 1.00 98.56 98 ALA A N 1
ATOM 778 C CA . ALA A 1 98 ? -0.243 -2.429 4.438 1.00 98.56 98 ALA A CA 1
ATOM 779 C C . ALA A 1 98 ? -1.422 -3.407 4.274 1.00 98.56 98 ALA A C 1
ATOM 781 O O . ALA A 1 98 ? -2.491 -3.211 4.852 1.00 98.56 98 ALA A O 1
ATOM 782 N N . VAL A 1 99 ? -1.203 -4.499 3.534 1.00 98.38 99 VAL A N 1
ATOM 783 C CA . VAL A 1 99 ? -2.204 -5.555 3.326 1.00 98.38 99 VAL A CA 1
ATOM 784 C C . VAL A 1 99 ? -2.543 -6.266 4.632 1.00 98.38 99 VAL A C 1
ATOM 786 O O . VAL A 1 99 ? -3.716 -6.515 4.911 1.00 98.38 99 VAL A O 1
ATOM 789 N N . LYS A 1 100 ? -1.541 -6.570 5.462 1.00 98.38 100 LYS A N 1
ATOM 790 C CA . LYS A 1 100 ? -1.749 -7.176 6.779 1.00 98.38 100 LYS A CA 1
ATOM 791 C C . LYS A 1 100 ? -2.564 -6.270 7.704 1.00 98.38 100 LYS A C 1
ATOM 793 O O . LYS A 1 100 ? -3.501 -6.770 8.320 1.00 98.38 100 LYS A O 1
ATOM 798 N N . GLU A 1 101 ? -2.234 -4.980 7.784 1.00 97.75 101 GLU A N 1
ATOM 799 C CA . GLU A 1 101 ? -2.958 -4.017 8.627 1.00 97.75 101 GLU A CA 1
ATOM 800 C C . GLU A 1 101 ? -4.436 -3.940 8.215 1.00 97.75 101 GLU A C 1
ATOM 802 O O . GLU A 1 101 ? -5.318 -4.095 9.056 1.00 97.75 101 GLU A O 1
ATOM 807 N N . PHE A 1 102 ? -4.732 -3.812 6.915 1.00 97.31 102 PHE A N 1
ATOM 808 C CA . PHE A 1 102 ? -6.124 -3.777 6.452 1.00 97.31 102 PHE A CA 1
ATOM 809 C C . PHE A 1 102 ? -6.856 -5.111 6.670 1.00 97.31 102 PHE A C 1
ATOM 811 O O . PHE A 1 102 ? -8.008 -5.133 7.094 1.00 97.31 102 PHE A O 1
ATOM 818 N N . ASN A 1 103 ? -6.195 -6.248 6.436 1.00 96.94 103 ASN A N 1
ATOM 819 C CA . ASN A 1 103 ? -6.810 -7.561 6.643 1.00 96.94 103 ASN A CA 1
ATOM 820 C C . ASN A 1 103 ? -7.079 -7.885 8.118 1.00 96.94 103 ASN A C 1
ATOM 822 O O . ASN A 1 103 ? -8.004 -8.655 8.394 1.00 96.94 103 ASN A O 1
ATOM 826 N N . GLY A 1 104 ? -6.281 -7.331 9.033 1.00 96.38 104 GLY A N 1
ATOM 827 C CA . GLY A 1 104 ? -6.471 -7.432 10.480 1.00 96.38 104 GLY A CA 1
ATOM 828 C C . GLY A 1 104 ? -7.406 -6.370 11.063 1.00 96.38 104 GLY A C 1
ATOM 829 O O . GLY A 1 104 ? -7.757 -6.463 12.238 1.00 96.38 104 GLY A O 1
ATOM 830 N N . TYR A 1 105 ? -7.817 -5.376 10.271 1.00 95.25 105 TYR A N 1
ATOM 831 C CA . TYR A 1 105 ? -8.678 -4.299 10.737 1.00 95.25 105 TYR A CA 1
ATOM 832 C C . TYR A 1 105 ? -10.091 -4.810 11.063 1.00 95.25 105 TYR A C 1
ATOM 834 O O . TYR A 1 105 ? -10.729 -5.488 10.254 1.00 95.25 105 TYR A O 1
ATOM 842 N N . PHE A 1 106 ? -10.577 -4.473 12.263 1.00 92.62 106 PHE A N 1
ATOM 843 C CA . PHE A 1 106 ? -11.767 -5.086 12.867 1.00 92.62 106 PHE A CA 1
ATOM 844 C C . PHE A 1 106 ? -13.067 -4.852 12.087 1.00 92.62 106 PHE A C 1
ATOM 846 O O . PHE A 1 106 ? -13.975 -5.670 12.176 1.00 92.62 106 PHE A O 1
ATOM 853 N N . ASP A 1 107 ? -13.155 -3.754 11.333 1.00 90.44 107 ASP A N 1
ATOM 854 C CA . ASP A 1 107 ? -14.365 -3.352 10.603 1.00 90.44 107 ASP A CA 1
ATOM 855 C C . ASP A 1 107 ? -14.138 -3.289 9.088 1.00 90.44 107 ASP A C 1
ATOM 857 O O . ASP A 1 107 ? -14.846 -2.582 8.373 1.00 90.44 107 ASP A O 1
ATOM 861 N N . LYS A 1 108 ? -13.116 -3.989 8.576 1.00 92.25 108 LYS A N 1
ATOM 862 C CA . LYS A 1 108 ? -12.693 -3.916 7.164 1.00 92.25 108 LYS A CA 1
ATOM 863 C C . LYS A 1 108 ? -13.819 -4.169 6.159 1.00 92.25 108 LYS A C 1
ATOM 865 O O . LYS A 1 108 ? -13.785 -3.617 5.060 1.00 92.25 108 LYS A O 1
ATOM 870 N N . ASP A 1 109 ? -14.833 -4.945 6.538 1.00 92.00 109 ASP A N 1
ATOM 871 C CA . ASP A 1 109 ? -15.960 -5.296 5.673 1.00 92.00 109 ASP A CA 1
ATOM 872 C C . ASP A 1 109 ? -16.864 -4.090 5.364 1.00 92.00 109 ASP A C 1
ATOM 874 O O . ASP A 1 109 ? -17.512 -4.063 4.320 1.00 92.00 109 ASP A O 1
ATOM 878 N N . LYS A 1 110 ? -16.845 -3.035 6.193 1.00 89.31 110 LYS A N 1
ATOM 879 C CA . LYS A 1 110 ? -17.514 -1.757 5.882 1.00 89.31 110 LYS A CA 1
ATOM 880 C C . LYS A 1 110 ? -16.749 -0.904 4.866 1.00 89.31 110 LYS A C 1
ATOM 882 O O . LYS A 1 110 ? -17.300 0.046 4.317 1.00 89.31 110 LYS A O 1
ATOM 887 N N . TYR A 1 111 ? -15.496 -1.251 4.571 1.00 90.44 111 TYR A N 1
ATOM 888 C CA . TYR A 1 111 ? -1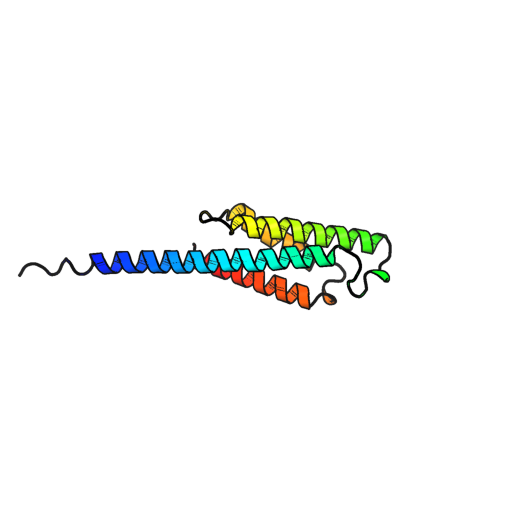4.584 -0.481 3.724 1.00 90.44 111 TYR A CA 1
ATOM 889 C C . TYR A 1 111 ? -14.351 -1.186 2.380 1.00 90.44 111 TYR A C 1
ATOM 891 O O . TYR A 1 111 ? -13.230 -1.241 1.876 1.00 90.44 111 TYR A O 1
ATOM 899 N N . VAL A 1 112 ? -15.416 -1.712 1.761 1.00 92.00 112 VAL A N 1
ATOM 900 C CA . VAL A 1 112 ? -15.345 -2.445 0.478 1.00 92.00 112 VAL A CA 1
ATOM 901 C C . VAL A 1 112 ? -14.674 -1.618 -0.624 1.00 92.00 112 VAL A C 1
ATOM 903 O O . VAL A 1 112 ? -13.876 -2.149 -1.395 1.00 92.00 112 VAL A O 1
ATOM 906 N N . GLY A 1 113 ? -14.939 -0.307 -0.670 1.00 92.44 113 GLY A N 1
ATOM 907 C CA . GLY A 1 113 ? -14.279 0.603 -1.613 1.00 92.44 113 GLY A CA 1
ATOM 908 C C . GLY A 1 113 ? -12.762 0.661 -1.410 1.00 92.44 113 GLY A C 1
ATOM 909 O O . GLY A 1 113 ? -12.006 0.559 -2.375 1.00 92.44 113 GLY A O 1
ATOM 910 N N . PHE A 1 114 ? -12.310 0.725 -0.152 1.00 94.44 114 PHE A N 1
ATOM 911 C CA . PHE A 1 114 ? -10.885 0.665 0.176 1.00 94.44 114 PHE A CA 1
ATOM 912 C C . PHE A 1 114 ? -10.275 -0.684 -0.192 1.00 94.44 114 PHE A C 1
ATOM 914 O O . PHE A 1 114 ? -9.186 -0.738 -0.757 1.00 94.44 114 PHE A O 1
ATOM 921 N N . LYS A 1 115 ? -10.991 -1.779 0.089 1.00 96.56 115 LYS A N 1
ATOM 922 C CA . LYS A 1 115 ? -10.553 -3.123 -0.284 1.00 96.56 115 LYS A CA 1
ATOM 923 C C . LYS A 1 115 ? -10.318 -3.218 -1.793 1.00 96.56 115 LYS A C 1
ATOM 925 O O . LYS A 1 115 ? -9.263 -3.679 -2.209 1.00 96.56 115 LYS A O 1
ATOM 930 N N . GLY A 1 116 ? -11.266 -2.745 -2.604 1.00 97.62 116 GLY A N 1
ATOM 931 C CA . GLY A 1 116 ? -11.125 -2.734 -4.061 1.00 97.62 116 GLY A CA 1
ATOM 932 C C . GLY A 1 116 ? -9.921 -1.912 -4.534 1.00 97.62 116 GLY A C 1
ATOM 933 O O . GLY A 1 116 ? -9.193 -2.339 -5.431 1.00 97.62 116 GLY A O 1
ATOM 934 N N . LEU A 1 117 ? -9.663 -0.770 -3.892 1.00 97.25 117 LEU A N 1
ATOM 935 C CA . LEU A 1 117 ? -8.478 0.046 -4.157 1.00 97.25 117 LEU A CA 1
ATOM 936 C C . LEU A 1 117 ? -7.176 -0.698 -3.812 1.00 97.25 117 LEU A C 1
ATOM 938 O O . LEU A 1 117 ? -6.242 -0.720 -4.614 1.00 97.25 117 LEU A O 1
ATOM 942 N N . LEU A 1 118 ? -7.123 -1.349 -2.649 1.00 98.12 118 LEU A N 1
ATOM 943 C CA . LEU A 1 118 ? -5.964 -2.123 -2.209 1.00 98.12 118 LEU A CA 1
ATOM 944 C C . LEU A 1 118 ? -5.718 -3.352 -3.100 1.00 98.12 118 LEU A C 1
ATOM 946 O O . LEU A 1 118 ? -4.571 -3.678 -3.399 1.00 98.12 118 LEU A O 1
ATOM 950 N N . ASP A 1 119 ? -6.773 -4.018 -3.571 1.00 98.50 119 ASP A N 1
ATOM 951 C CA . ASP A 1 119 ? -6.681 -5.130 -4.523 1.00 98.50 119 ASP A CA 1
ATOM 952 C C . ASP A 1 119 ? -6.135 -4.658 -5.888 1.00 98.50 119 ASP A C 1
ATOM 954 O O . ASP A 1 119 ? -5.259 -5.307 -6.465 1.00 98.50 119 ASP A O 1
ATOM 958 N N . SER A 1 120 ? -6.583 -3.494 -6.381 1.00 98.50 120 SER A N 1
ATOM 959 C CA . SER A 1 120 ? -6.037 -2.860 -7.596 1.00 98.50 120 SER A CA 1
ATOM 960 C C . SER A 1 120 ? -4.541 -2.559 -7.453 1.00 98.50 120 SER A C 1
ATOM 962 O O . SER A 1 120 ? -3.741 -2.918 -8.324 1.00 98.50 120 SER A O 1
ATOM 964 N N . ALA A 1 121 ? -4.137 -1.964 -6.328 1.00 98.69 121 ALA A N 1
ATOM 965 C CA . ALA A 1 121 ? -2.742 -1.626 -6.057 1.00 98.69 121 ALA A CA 1
ATOM 966 C C . ALA A 1 121 ? -1.844 -2.870 -5.939 1.00 98.69 121 ALA A C 1
ATOM 968 O O . ALA A 1 121 ? -0.723 -2.881 -6.459 1.00 98.69 121 ALA A O 1
ATOM 969 N N . GLN A 1 122 ? -2.341 -3.948 -5.322 1.00 98.62 122 GLN A N 1
ATOM 970 C CA . GLN A 1 122 ? -1.652 -5.243 -5.289 1.00 98.62 122 GLN A CA 1
ATOM 971 C C . GLN A 1 122 ? -1.485 -5.830 -6.693 1.00 98.62 122 GLN A C 1
ATOM 973 O O . GLN A 1 122 ? -0.391 -6.272 -7.041 1.00 98.62 122 GLN A O 1
ATOM 978 N N . LYS A 1 123 ? -2.527 -5.770 -7.532 1.00 98.62 123 LYS A N 1
ATOM 979 C CA . LYS A 1 123 ? -2.446 -6.229 -8.924 1.00 98.62 123 LYS A CA 1
ATOM 980 C C . LYS A 1 123 ? -1.356 -5.488 -9.697 1.00 98.62 123 LYS A C 1
ATOM 982 O O . LYS A 1 123 ? -0.557 -6.134 -10.370 1.00 98.62 123 LYS A O 1
ATOM 987 N N . ARG A 1 124 ? -1.278 -4.154 -9.582 1.00 98.38 124 ARG A N 1
ATOM 988 C CA . ARG A 1 124 ? -0.218 -3.371 -10.248 1.00 98.38 124 ARG A CA 1
ATOM 989 C C . ARG A 1 124 ? 1.170 -3.721 -9.740 1.00 98.38 124 ARG A C 1
ATOM 991 O O . ARG A 1 124 ? 2.075 -3.873 -10.553 1.00 98.38 124 ARG A O 1
ATOM 998 N N . PHE A 1 125 ? 1.314 -3.941 -8.435 1.00 98.56 125 PHE A N 1
ATOM 999 C CA . PHE A 1 125 ? 2.574 -4.405 -7.863 1.00 98.56 125 PHE A CA 1
ATOM 1000 C C . PHE A 1 125 ? 3.030 -5.720 -8.514 1.00 98.56 125 PHE A C 1
ATOM 1002 O O . PHE A 1 125 ? 4.169 -5.813 -8.965 1.00 98.56 125 PHE A O 1
ATOM 1009 N N . SER A 1 126 ? 2.145 -6.716 -8.621 1.00 98.38 126 SER A N 1
ATOM 1010 C CA . SER A 1 126 ? 2.463 -7.996 -9.270 1.00 98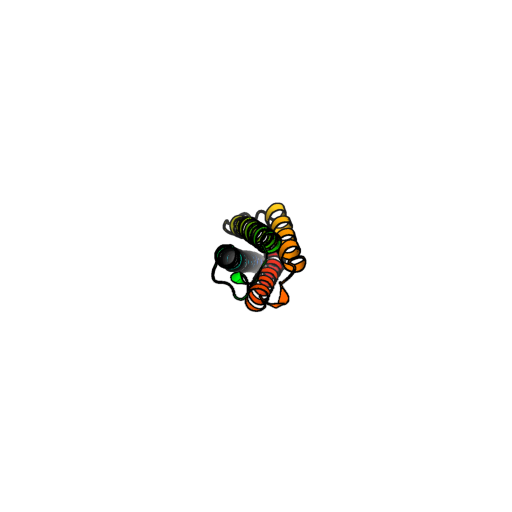.38 126 SER A CA 1
ATOM 1011 C C . SER A 1 126 ? 2.754 -7.852 -10.769 1.00 98.38 126 SER A C 1
ATOM 1013 O O . SER A 1 126 ? 3.642 -8.522 -11.291 1.00 98.38 126 SER A O 1
ATOM 1015 N N . GLU A 1 127 ? 2.051 -6.959 -11.471 1.00 97.44 127 GLU A N 1
ATOM 1016 C CA . GLU A 1 127 ? 2.345 -6.639 -12.874 1.00 97.44 127 GLU A CA 1
ATOM 1017 C C . GLU A 1 127 ? 3.743 -6.025 -13.038 1.00 97.44 127 GLU A C 1
ATOM 1019 O O . GLU A 1 127 ? 4.452 -6.372 -13.981 1.00 97.44 127 GLU A O 1
ATOM 1024 N N . ALA A 1 128 ? 4.162 -5.152 -12.117 1.00 97.44 128 ALA A N 1
ATOM 1025 C CA . ALA A 1 128 ? 5.510 -4.597 -12.110 1.00 97.44 128 ALA A CA 1
ATOM 1026 C C . ALA A 1 128 ? 6.563 -5.657 -11.775 1.00 97.44 128 ALA A C 1
ATOM 1028 O O . ALA A 1 128 ? 7.612 -5.673 -12.412 1.00 97.44 128 ALA A O 1
ATOM 1029 N N . GLU A 1 129 ? 6.289 -6.573 -10.839 1.00 97.12 129 GLU A N 1
ATOM 1030 C CA . GLU A 1 129 ? 7.176 -7.717 -10.588 1.00 97.12 129 GLU A CA 1
ATOM 1031 C C . GLU A 1 129 ? 7.393 -8.535 -11.864 1.00 97.12 129 GLU A C 1
ATOM 1033 O O . GLU A 1 129 ? 8.535 -8.808 -12.200 1.00 97.12 129 GLU A O 1
ATOM 1038 N N . ALA A 1 130 ? 6.335 -8.841 -12.618 1.00 96.00 130 ALA A N 1
ATOM 1039 C CA . ALA A 1 130 ? 6.427 -9.621 -13.855 1.00 96.00 130 ALA A CA 1
ATOM 1040 C C . ALA A 1 130 ? 7.015 -8.862 -15.063 1.00 96.00 130 ALA A C 1
ATOM 1042 O O . ALA A 1 130 ? 7.300 -9.471 -16.095 1.00 96.00 130 ALA A O 1
ATOM 1043 N N . ALA A 1 131 ? 7.088 -7.530 -15.004 1.00 95.19 131 ALA A N 1
ATOM 1044 C CA . ALA A 1 131 ? 7.597 -6.688 -16.089 1.00 95.19 131 ALA A CA 1
ATOM 1045 C C . ALA A 1 131 ? 9.050 -6.244 -15.878 1.00 95.19 131 ALA A C 1
ATOM 1047 O O . ALA A 1 131 ? 9.724 -5.922 -16.848 1.00 95.19 131 ALA A O 1
ATOM 1048 N N . CYS A 1 132 ? 9.505 -6.187 -14.627 1.00 92.88 132 CYS A N 1
ATOM 1049 C CA . CYS A 1 132 ? 10.785 -5.594 -14.244 1.00 92.88 132 CYS A CA 1
ATOM 1050 C C . CYS A 1 132 ? 11.758 -6.592 -13.592 1.00 92.88 132 CYS A C 1
ATOM 1052 O O . CYS A 1 132 ? 12.854 -6.187 -13.194 1.00 92.88 132 CYS A O 1
ATOM 1054 N N . ARG A 1 133 ? 11.349 -7.853 -13.408 1.00 87.88 133 ARG A N 1
ATOM 1055 C CA . ARG A 1 133 ? 12.163 -8.957 -12.885 1.00 87.88 133 ARG A CA 1
ATOM 1056 C C . ARG A 1 133 ? 11.974 -10.190 -13.756 1.00 87.88 133 ARG A C 1
ATOM 1058 O O . ARG A 1 133 ? 12.963 -10.943 -13.864 1.00 87.88 133 ARG A O 1
#

Radius of gyration: 20.47 Å; chains: 1; bounding box: 50×29×72 Å

Secondary structure (DSSP, 8-state):
----SSSSHHHHHHHHHHHHHHHHHHHHHHHHHHHHHHHHHHHHTSS-STTTTTS-HHHHHHHHHHHHHHHHHHHHHHHHHHSSS--HHHHHHHHHHHHHHHHH-TTGGG-HHHHHHHHHHHHHHHHHHHHH-

Foldseek 3Di:
DDDPPPPPVVVVVVVVVVLLVQLLVLLQQLLVLLVVLLVVLVVQLDPDQPCLVVDDPVLNVLSNVLSVLLNVLSVQLNVQSVDSHHPVVSNVVSLVRSVVSLVPRPPNVSVVVSVVSNVSSVVSVVSSVVSVD

pLDDT: mean 88.46, std 15.76, range [43.19, 98.75]

Sequence (133 aa):
MKHRAALLAFALLLGACQDEERCEKARLATATEWEKVRNEAGRFKFQGVAGYEEMNATQKTTHLDAFTAIEQQAQLVFESFAFKKISWTTGTRARDRAVKEFNG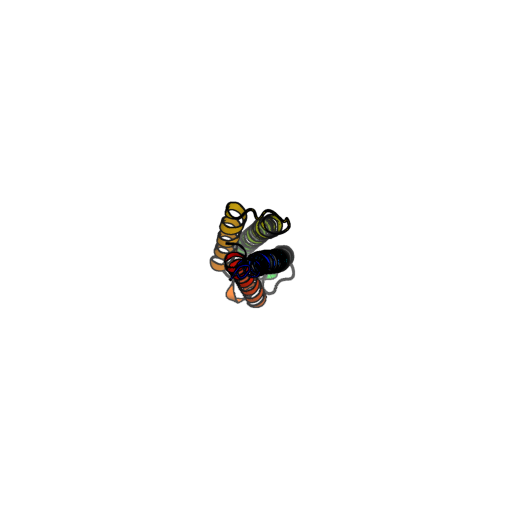YFDKDKYVGFKGLLDSAQKRFSEAEAACR